Protein AF-A0A7C3L1Q5-F1 (afdb_monomer)

Secondary structure (DSSP, 8-state):
-HHHHHHHHHHHHHHHHHHHHHHHHHHHHHHHHHHHHHHHHHHHHHHHHHHHHHHHHHHHHHHHHHHHHHHHHHHHHHTT-HHHHHHHHHHHHHHHHHHHHHS-HHHHHHHHHHHHHHHHHHHHTTS--HHHHHHHHHHHHHHHHHH-

Sequence (148 aa):
MLGIVKILLGLSFMAMVFGLGYFWGSQKSYSIQSTLNNMRAELTSKIETLEQGLRRTRMHLELMNARNRLVTAQAAVKNRNFGEANQELENARKLILKVAETADPKQKQELTVLASTVEEIQKQVTRPHPPARLGVEKVIRALDKLSS

Solvent-accessible surface area (backbone atoms only — not comparable to full-atom values): 7625 Å² total; per-residue (Å²): 115,76,66,62,54,54,52,53,52,52,53,53,51,51,51,49,55,50,51,54,50,49,57,57,49,54,57,51,51,57,55,50,53,51,51,53,52,49,51,50,52,51,49,52,52,50,50,54,50,49,52,52,51,49,50,52,51,50,45,42,51,43,52,51,50,22,43,52,26,41,54,52,15,50,51,23,50,71,71,67,35,42,67,59,17,42,52,24,32,50,51,18,28,53,37,36,45,59,46,27,75,77,43,56,76,70,55,19,54,55,30,48,53,47,29,52,51,39,49,54,34,45,71,50,43,83,48,101,46,75,65,37,55,58,47,50,54,51,51,45,55,51,49,55,65,74,64,108

Foldseek 3Di:
DVVVVVVVVVVVVVVVVVVVVVVVVVVVVVVVVVVVVVVVVVVVVVVVVVVVVVLLVVLLVLLVQLLVLLVQLLVCLVVLVLVSNLVSLVSSLVSLQVSLVVDDPVSVVLSVVLSVLSVVLSVVSPDSDPVSNVSSVVSSVSSVVSSD

pLDDT: mean 74.88, std 10.33, range [53.56, 90.88]

Radius of gyration: 34.23 Å; Cα contacts (8 Å, |Δi|>4): 103; chains: 1; bounding box: 70×23×101 Å

Mean predicted aligned error: 14.36 Å

Structure (mmCIF, N/CA/C/O backbone):
data_AF-A0A7C3L1Q5-F1
#
_entry.id   AF-A0A7C3L1Q5-F1
#
loop_
_atom_site.group_PDB
_atom_site.id
_atom_site.type_symbol
_atom_site.label_atom_id
_atom_site.label_alt_id
_atom_site.label_comp_id
_atom_site.label_asym_id
_atom_site.label_entity_id
_atom_site.label_seq_id
_atom_site.pdbx_PDB_ins_code
_atom_site.Cartn_x
_atom_site.Cartn_y
_atom_site.Cartn_z
_atom_site.occupancy
_atom_site.B_iso_or_equiv
_atom_site.auth_seq_id
_atom_site.auth_comp_id
_atom_site.auth_asym_id
_atom_site.auth_atom_id
_atom_site.pdbx_PDB_model_num
ATOM 1 N N . MET A 1 1 ? 50.043 -1.837 -75.118 1.00 57.00 1 MET A N 1
ATOM 2 C CA . MET A 1 1 ? 48.597 -1.512 -75.157 1.00 57.00 1 MET A CA 1
ATOM 3 C C . MET A 1 1 ? 47.730 -2.599 -74.511 1.00 57.00 1 MET A C 1
ATOM 5 O O . MET A 1 1 ? 47.021 -2.283 -73.568 1.00 57.00 1 MET A O 1
ATOM 9 N N . LEU A 1 2 ? 47.817 -3.876 -74.923 1.00 64.56 2 LEU A N 1
ATOM 10 C CA . LEU A 1 2 ? 46.923 -4.947 -74.429 1.00 64.56 2 LEU A CA 1
ATOM 11 C C . LEU A 1 2 ? 47.000 -5.245 -72.911 1.00 64.56 2 LEU A C 1
ATOM 13 O O . LEU A 1 2 ? 45.995 -5.618 -72.315 1.00 64.56 2 LEU A O 1
ATOM 17 N N . GLY A 1 3 ? 48.170 -5.089 -72.278 1.00 73.62 3 GLY A N 1
ATOM 18 C CA . GLY A 1 3 ? 48.349 -5.363 -70.841 1.00 73.62 3 GLY A CA 1
ATOM 19 C C . GLY A 1 3 ? 47.679 -4.335 -69.921 1.00 73.62 3 GLY A C 1
ATOM 20 O O . GLY A 1 3 ? 47.054 -4.708 -68.935 1.00 73.62 3 GLY A O 1
ATOM 21 N N . ILE A 1 4 ? 47.734 -3.050 -70.286 1.00 75.50 4 ILE A N 1
ATOM 22 C CA . ILE A 1 4 ? 47.146 -1.947 -69.504 1.00 75.50 4 ILE A CA 1
ATOM 23 C C . ILE A 1 4 ? 45.613 -2.030 -69.511 1.00 75.50 4 ILE A C 1
ATOM 25 O O . ILE A 1 4 ? 44.979 -1.828 -68.479 1.00 75.50 4 ILE A O 1
ATOM 29 N N . VAL A 1 5 ? 45.017 -2.415 -70.644 1.00 79.94 5 VAL A N 1
ATOM 30 C CA . VAL A 1 5 ? 43.560 -2.593 -70.766 1.00 79.94 5 VAL A CA 1
ATOM 31 C C . VAL A 1 5 ? 43.055 -3.725 -69.866 1.00 79.94 5 VAL A C 1
ATOM 33 O O . VAL A 1 5 ? 42.031 -3.566 -69.212 1.00 79.94 5 VAL A O 1
ATOM 36 N N . LYS A 1 6 ? 43.790 -4.841 -69.761 1.00 78.19 6 LYS A N 1
ATOM 37 C CA . LYS A 1 6 ? 43.428 -5.960 -68.871 1.00 78.19 6 LYS A CA 1
ATOM 38 C C . LYS A 1 6 ? 43.475 -5.567 -67.391 1.00 78.19 6 LYS A C 1
ATOM 40 O O . LYS A 1 6 ? 42.603 -5.976 -66.630 1.00 78.19 6 LYS A O 1
ATOM 45 N N . ILE A 1 7 ? 44.455 -4.751 -67.001 1.00 81.19 7 ILE A N 1
ATOM 46 C CA . ILE A 1 7 ? 44.580 -4.242 -65.627 1.00 81.19 7 ILE A CA 1
ATOM 47 C C . ILE A 1 7 ? 43.432 -3.276 -65.305 1.00 81.19 7 ILE A C 1
ATOM 49 O O . ILE A 1 7 ? 42.808 -3.411 -64.256 1.00 81.19 7 ILE A O 1
ATOM 53 N N . LEU A 1 8 ? 43.096 -2.357 -66.218 1.00 81.81 8 LEU A N 1
ATOM 54 C CA . LEU A 1 8 ? 41.960 -1.440 -66.052 1.00 81.81 8 LEU A CA 1
ATOM 55 C C . LEU A 1 8 ? 40.621 -2.184 -65.942 1.00 81.81 8 LEU A C 1
ATOM 57 O O . LEU A 1 8 ? 39.797 -1.839 -65.096 1.00 81.81 8 LEU A O 1
ATOM 61 N N . LEU A 1 9 ? 40.424 -3.237 -66.742 1.00 82.75 9 LEU A N 1
ATOM 62 C CA . LEU A 1 9 ? 39.226 -4.077 -66.665 1.00 82.75 9 LEU A CA 1
ATOM 63 C C . LEU A 1 9 ? 39.137 -4.826 -65.328 1.00 82.75 9 LEU A C 1
ATOM 65 O O . LEU A 1 9 ? 38.075 -4.854 -64.711 1.00 82.75 9 LEU A O 1
ATOM 69 N N . GLY A 1 10 ? 40.256 -5.382 -64.852 1.00 83.00 10 GLY A N 1
ATOM 70 C CA . GLY A 1 10 ? 40.324 -6.039 -63.546 1.00 83.00 10 GLY A CA 1
ATOM 71 C C . GLY A 1 10 ? 40.024 -5.082 -62.388 1.00 83.00 10 GLY A C 1
ATOM 72 O O . GLY A 1 10 ? 39.272 -5.431 -61.480 1.00 83.00 10 GLY A O 1
ATOM 73 N N . LEU A 1 11 ? 40.541 -3.850 -62.450 1.00 82.12 11 LEU A N 1
ATOM 74 C CA . LEU A 1 11 ? 40.298 -2.826 -61.431 1.00 82.12 11 LEU A CA 1
ATOM 75 C C . LEU A 1 11 ? 38.824 -2.390 -61.397 1.00 82.12 11 LEU A C 1
ATOM 77 O O . LEU A 1 11 ? 38.244 -2.242 -60.323 1.00 82.12 11 LEU A O 1
ATOM 81 N N . SER A 1 12 ? 38.205 -2.234 -62.572 1.00 81.81 12 SER A N 1
ATOM 82 C CA . SER A 1 12 ? 36.782 -1.902 -62.698 1.00 81.81 12 SER A CA 1
ATOM 83 C C . SER A 1 12 ? 35.891 -3.005 -62.122 1.00 81.81 12 SER A C 1
ATOM 85 O O . SER A 1 12 ? 34.947 -2.716 -61.384 1.00 81.81 12 SER A O 1
ATOM 87 N N . PHE A 1 13 ? 36.240 -4.269 -62.370 1.00 85.75 13 PHE A N 1
ATOM 88 C CA . PHE A 1 13 ? 35.513 -5.407 -61.816 1.00 85.75 13 PHE A CA 1
ATOM 89 C C . PHE A 1 13 ? 35.623 -5.462 -60.286 1.00 85.75 13 PHE A C 1
ATOM 91 O O . PHE A 1 13 ? 34.622 -5.640 -59.594 1.00 85.75 13 PHE A O 1
ATOM 98 N N . MET A 1 14 ? 36.820 -5.220 -59.745 1.00 79.69 14 MET A N 1
ATOM 99 C CA . MET A 1 14 ? 37.041 -5.175 -58.298 1.00 79.69 14 MET A CA 1
ATOM 100 C C . MET A 1 14 ? 36.236 -4.048 -57.635 1.00 79.69 14 MET A C 1
ATOM 102 O O . MET A 1 14 ? 35.611 -4.265 -56.598 1.00 79.69 14 MET A O 1
ATOM 106 N N . ALA A 1 15 ? 36.184 -2.867 -58.261 1.00 80.38 15 ALA A N 1
ATOM 107 C CA . ALA A 1 15 ? 35.392 -1.737 -57.780 1.00 80.38 15 ALA A CA 1
ATOM 108 C C . ALA A 1 15 ? 33.881 -2.030 -57.794 1.00 80.38 15 ALA A C 1
ATOM 110 O O . ALA A 1 15 ? 33.184 -1.665 -56.848 1.00 80.38 15 ALA A O 1
ATOM 111 N N . MET A 1 16 ? 33.372 -2.733 -58.813 1.00 81.38 16 MET A N 1
ATOM 112 C CA . MET A 1 16 ? 31.966 -3.155 -58.859 1.00 81.38 16 MET A CA 1
ATOM 113 C C . MET A 1 16 ? 31.623 -4.157 -57.753 1.00 81.38 16 MET A C 1
ATOM 115 O O . MET A 1 16 ? 30.604 -3.996 -57.083 1.00 81.38 16 MET A O 1
ATOM 119 N N . VAL A 1 17 ? 32.479 -5.156 -57.518 1.00 81.44 17 VAL A N 1
ATOM 120 C CA . VAL A 1 17 ? 32.268 -6.147 -56.448 1.00 81.44 17 VAL A CA 1
ATOM 121 C C . VAL A 1 17 ? 32.291 -5.475 -55.072 1.00 81.44 17 VAL A C 1
ATOM 123 O O . VAL A 1 17 ? 31.417 -5.738 -54.244 1.00 81.44 17 VAL A O 1
ATOM 126 N N . PHE A 1 18 ? 33.228 -4.549 -54.843 1.00 79.75 18 PHE A N 1
ATOM 127 C CA . PHE A 1 18 ? 33.279 -3.766 -53.606 1.00 79.75 18 PHE A CA 1
ATOM 128 C C . PHE A 1 18 ? 32.062 -2.847 -53.435 1.00 79.75 18 PHE A C 1
ATOM 130 O O . PHE A 1 18 ? 31.494 -2.790 -52.345 1.00 79.75 18 PHE A O 1
ATOM 137 N N . GLY A 1 19 ? 31.623 -2.166 -54.497 1.00 76.06 19 GLY A N 1
ATOM 138 C CA . GLY A 1 19 ? 30.451 -1.289 -54.465 1.00 76.06 19 GLY A CA 1
ATOM 139 C C . GLY A 1 19 ? 29.158 -2.042 -54.148 1.00 76.06 19 GLY A C 1
ATOM 140 O O . GLY A 1 19 ? 28.388 -1.612 -53.288 1.00 76.06 19 GLY A O 1
ATOM 141 N N . LEU A 1 20 ? 28.955 -3.207 -54.773 1.00 75.75 20 LEU A N 1
ATOM 142 C CA . LEU A 1 20 ? 27.804 -4.076 -54.506 1.00 75.75 20 LEU A CA 1
ATOM 143 C C . LEU A 1 20 ? 27.836 -4.640 -53.079 1.00 75.75 20 LEU A C 1
ATOM 145 O O . LEU A 1 20 ? 26.814 -4.627 -52.393 1.00 75.75 20 LEU A O 1
ATOM 149 N N . GLY A 1 21 ? 29.007 -5.070 -52.599 1.00 73.50 21 GLY A N 1
ATOM 150 C CA . GLY A 1 21 ? 29.179 -5.544 -51.223 1.00 73.50 21 GLY A CA 1
ATOM 151 C C . GLY A 1 21 ? 28.900 -4.460 -50.175 1.00 73.50 21 GLY A C 1
ATOM 152 O O . GLY A 1 21 ? 28.216 -4.716 -49.183 1.00 73.50 21 GLY A O 1
ATOM 153 N N . TYR A 1 22 ? 29.366 -3.230 -50.410 1.00 75.88 22 TYR A N 1
ATOM 154 C CA . TYR A 1 22 ? 29.138 -2.093 -49.514 1.00 75.88 22 TYR A CA 1
ATOM 155 C C . TYR A 1 22 ? 27.666 -1.649 -49.491 1.00 75.88 22 TYR A C 1
ATOM 157 O O . TYR A 1 22 ? 27.098 -1.404 -48.421 1.00 75.88 22 TYR A O 1
ATOM 165 N N . PHE A 1 23 ? 27.013 -1.604 -50.656 1.00 73.56 23 PHE A N 1
ATOM 166 C CA . PHE A 1 23 ? 25.589 -1.279 -50.760 1.00 73.56 23 PHE A CA 1
ATOM 167 C C . PHE A 1 23 ? 24.716 -2.298 -50.014 1.00 73.56 23 PHE A C 1
ATOM 169 O O . PHE A 1 23 ? 23.844 -1.918 -49.232 1.00 73.56 23 PHE A O 1
ATOM 176 N N . TRP A 1 24 ? 25.005 -3.594 -50.156 1.00 67.50 24 TRP A N 1
ATOM 177 C CA . TRP A 1 24 ? 24.253 -4.634 -49.449 1.00 67.50 24 TRP A CA 1
ATOM 178 C C . TRP A 1 24 ? 24.549 -4.660 -47.938 1.00 67.50 24 TRP A C 1
ATOM 180 O O . TRP A 1 24 ? 23.649 -4.884 -47.124 1.00 67.50 24 TRP A O 1
ATOM 190 N N . GLY A 1 25 ? 25.795 -4.382 -47.539 1.00 61.97 25 GLY A N 1
ATOM 191 C CA . GLY A 1 25 ? 26.205 -4.311 -46.133 1.00 61.97 25 GLY A CA 1
ATOM 192 C C . GLY A 1 25 ? 25.592 -3.128 -45.374 1.00 61.97 25 GLY A C 1
ATOM 193 O O . GLY A 1 25 ? 25.151 -3.283 -44.232 1.00 61.97 25 GLY A O 1
ATOM 194 N N . SER A 1 26 ? 25.502 -1.958 -46.013 1.00 60.22 26 SER A N 1
ATOM 195 C CA . SER A 1 26 ? 24.913 -0.752 -45.410 1.00 60.22 26 SER A CA 1
ATOM 196 C C . SER A 1 26 ? 23.409 -0.890 -45.135 1.00 60.22 26 SER A C 1
ATOM 198 O O . SER A 1 26 ? 22.953 -0.480 -44.064 1.00 6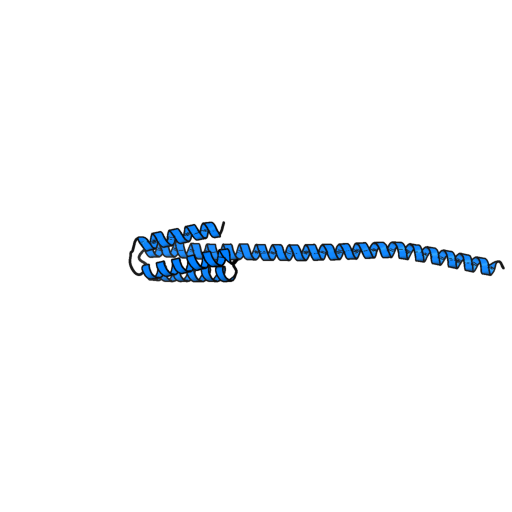0.22 26 SER A O 1
ATOM 200 N N . GLN A 1 27 ? 22.649 -1.562 -46.011 1.00 58.09 27 GLN A N 1
ATOM 201 C CA . GLN A 1 27 ? 21.230 -1.866 -45.763 1.00 58.09 27 GLN A CA 1
ATOM 202 C C . GLN A 1 27 ? 21.030 -2.780 -44.543 1.00 58.09 27 GLN A C 1
ATOM 204 O O . GLN A 1 27 ? 20.110 -2.574 -43.746 1.00 58.09 27 GLN A O 1
ATOM 209 N N . LYS A 1 28 ? 21.923 -3.757 -44.343 1.00 54.31 28 LYS A N 1
ATOM 210 C CA . LYS A 1 28 ? 21.858 -4.679 -43.201 1.00 54.31 28 LYS A CA 1
ATOM 211 C C . LYS A 1 28 ? 22.134 -3.958 -41.875 1.00 54.31 28 LYS A C 1
ATOM 213 O O . LYS A 1 28 ? 21.440 -4.207 -40.894 1.00 54.31 28 LYS A O 1
ATOM 218 N N . SER A 1 29 ? 23.067 -3.004 -41.857 1.00 54.50 29 SER A N 1
ATOM 219 C CA . SER A 1 29 ? 23.388 -2.203 -40.663 1.00 54.50 29 SER A CA 1
ATOM 220 C C . SER A 1 29 ? 22.202 -1.352 -40.179 1.00 54.50 29 SER A C 1
ATOM 222 O O . SER A 1 29 ? 21.898 -1.331 -38.985 1.00 54.50 29 SER A O 1
ATOM 224 N N . TYR A 1 30 ? 21.457 -0.739 -41.108 1.00 56.97 30 TYR A N 1
ATOM 225 C CA . TYR A 1 30 ? 20.262 0.050 -40.779 1.00 56.97 30 TYR A CA 1
ATOM 226 C C . TYR A 1 30 ? 19.146 -0.816 -40.166 1.00 56.97 30 TYR A C 1
ATOM 228 O O . TYR A 1 30 ? 18.523 -0.429 -39.178 1.00 56.97 30 TYR A O 1
ATOM 236 N N . SER A 1 31 ? 18.951 -2.031 -40.697 1.00 58.59 31 SER A N 1
ATOM 237 C CA . SER A 1 31 ? 17.972 -3.002 -40.179 1.00 58.59 31 SER A CA 1
ATOM 238 C C . SER A 1 31 ? 18.332 -3.570 -38.797 1.00 58.59 31 SER A C 1
ATOM 240 O O . SER A 1 31 ? 17.454 -3.862 -37.987 1.00 58.59 31 SER A O 1
ATOM 242 N N . ILE A 1 32 ? 19.626 -3.695 -38.490 1.00 58.78 32 ILE A N 1
ATOM 243 C CA . ILE A 1 32 ? 20.098 -4.193 -37.193 1.00 58.78 32 ILE A CA 1
ATOM 244 C C . ILE A 1 32 ? 19.958 -3.103 -36.124 1.00 58.78 32 ILE A C 1
ATOM 246 O O . ILE A 1 32 ? 19.521 -3.394 -35.012 1.00 58.78 32 ILE A O 1
ATOM 250 N N . GLN A 1 33 ? 20.254 -1.841 -36.454 1.00 60.44 33 GLN A N 1
ATOM 251 C CA . GLN A 1 33 ? 20.043 -0.721 -35.530 1.00 60.44 33 GLN A CA 1
ATOM 252 C C . GLN A 1 33 ? 18.565 -0.513 -35.194 1.00 60.44 33 GLN A C 1
ATOM 254 O O . GLN A 1 33 ? 18.232 -0.329 -34.023 1.00 60.44 33 GLN A O 1
ATOM 259 N N . SER A 1 34 ? 17.670 -0.589 -36.183 1.00 59.53 34 SER A N 1
ATOM 260 C CA . SER A 1 34 ? 16.231 -0.475 -35.928 1.00 59.53 34 SER A CA 1
ATOM 261 C C . SER A 1 34 ? 15.702 -1.644 -35.092 1.00 59.53 34 SER A C 1
ATOM 263 O O . SER A 1 34 ? 14.939 -1.420 -34.158 1.00 59.53 34 SER A O 1
ATOM 265 N N . THR A 1 35 ? 16.174 -2.871 -35.334 1.00 64.50 35 THR A N 1
ATOM 266 C CA . THR A 1 35 ? 15.804 -4.046 -34.526 1.00 64.50 35 THR A CA 1
ATOM 267 C C . THR A 1 35 ? 16.284 -3.916 -33.077 1.00 64.50 35 THR A C 1
ATOM 269 O O . THR A 1 35 ? 15.519 -4.179 -32.153 1.00 64.50 35 THR A O 1
ATOM 272 N N . LEU A 1 36 ? 17.515 -3.445 -32.853 1.00 61.78 36 LEU A N 1
ATOM 273 C CA . LEU A 1 36 ? 18.054 -3.222 -31.507 1.00 61.78 36 LEU A CA 1
ATOM 274 C C . LEU A 1 36 ? 17.329 -2.098 -30.760 1.00 61.78 36 LEU A C 1
ATOM 276 O O . LEU A 1 36 ? 17.056 -2.236 -29.569 1.00 61.78 36 LEU A O 1
ATOM 280 N N . ASN A 1 37 ? 16.996 -1.002 -31.443 1.00 68.19 37 ASN A N 1
ATOM 281 C CA . ASN A 1 37 ? 16.242 0.097 -30.844 1.00 68.19 37 ASN A CA 1
ATOM 282 C C . ASN A 1 37 ? 14.807 -0.326 -30.506 1.00 68.19 37 ASN A C 1
ATOM 284 O O . ASN A 1 37 ? 14.328 -0.010 -29.419 1.00 68.19 37 ASN A O 1
ATOM 288 N N . ASN A 1 38 ? 14.162 -1.107 -31.375 1.00 65.19 38 ASN A N 1
ATOM 289 C CA . ASN A 1 38 ? 12.829 -1.649 -31.121 1.00 65.19 38 ASN A CA 1
ATOM 290 C C . ASN A 1 38 ? 12.838 -2.649 -29.957 1.00 65.19 38 ASN A C 1
ATOM 292 O O . ASN A 1 38 ? 11.992 -2.549 -29.076 1.00 65.19 38 ASN A O 1
ATOM 296 N N . MET A 1 39 ? 13.830 -3.544 -29.878 1.00 57.38 39 MET A N 1
ATOM 297 C CA . MET A 1 39 ? 13.986 -4.461 -28.739 1.00 57.38 39 MET A CA 1
ATOM 298 C C . MET A 1 39 ? 14.267 -3.720 -27.430 1.00 57.38 39 MET A C 1
ATOM 300 O O . MET A 1 39 ? 13.729 -4.091 -26.392 1.00 57.38 39 MET A O 1
ATOM 304 N N . ARG A 1 40 ? 15.083 -2.658 -27.455 1.00 59.38 40 ARG A N 1
ATOM 305 C CA . ARG A 1 40 ? 15.314 -1.812 -26.275 1.00 59.38 40 ARG A CA 1
ATOM 306 C C . ARG A 1 40 ? 14.030 -1.121 -25.829 1.00 59.38 40 ARG A C 1
ATOM 308 O O . ARG A 1 40 ? 13.710 -1.183 -24.651 1.00 59.38 40 ARG A O 1
ATOM 315 N N . ALA A 1 41 ? 13.281 -0.520 -26.749 1.00 67.62 41 ALA A N 1
ATOM 316 C CA . ALA A 1 41 ? 12.001 0.116 -26.439 1.00 67.62 41 ALA A CA 1
ATOM 317 C C . ALA A 1 41 ? 10.966 -0.894 -25.905 1.00 67.62 41 ALA A C 1
ATOM 319 O O . ALA A 1 41 ? 10.243 -0.612 -24.948 1.00 67.62 41 ALA A O 1
ATOM 320 N N . GLU A 1 42 ? 10.927 -2.100 -26.471 1.00 63.44 42 GLU A N 1
ATOM 321 C CA . GLU A 1 42 ? 10.040 -3.171 -26.022 1.00 63.44 42 GLU A CA 1
ATOM 322 C C . GLU A 1 42 ? 10.439 -3.716 -24.637 1.00 63.44 42 GLU A C 1
ATOM 324 O O . GLU A 1 42 ? 9.580 -3.961 -23.793 1.00 63.44 42 GLU A O 1
ATOM 329 N N . LEU A 1 43 ? 11.736 -3.850 -24.349 1.00 56.88 43 LEU A N 1
ATOM 330 C CA . LEU A 1 43 ? 12.219 -4.248 -23.025 1.00 56.88 43 LEU A CA 1
ATOM 331 C C . LEU A 1 43 ? 11.957 -3.168 -21.975 1.00 56.88 43 LEU A C 1
ATOM 333 O O . LEU A 1 43 ? 11.463 -3.494 -20.900 1.00 56.88 43 LEU A O 1
ATOM 337 N N . THR A 1 44 ? 12.223 -1.896 -22.283 1.00 63.53 44 THR A N 1
ATOM 338 C CA . THR A 1 44 ? 11.930 -0.777 -21.375 1.00 63.53 44 THR A CA 1
ATOM 339 C C . THR A 1 44 ? 10.437 -0.709 -21.063 1.00 63.53 44 THR A C 1
ATOM 341 O O . THR A 1 44 ? 10.062 -0.668 -19.896 1.00 63.53 44 THR A O 1
ATOM 344 N N . SER A 1 45 ? 9.575 -0.809 -22.079 1.00 60.28 45 SER A N 1
ATOM 345 C CA . SER A 1 45 ? 8.123 -0.795 -21.865 1.00 60.28 45 SER A CA 1
ATOM 346 C C . SER A 1 45 ? 7.628 -2.000 -21.059 1.00 60.28 45 SER A C 1
ATOM 348 O O . SER A 1 45 ? 6.780 -1.820 -20.185 1.00 60.28 45 SER A O 1
ATOM 350 N N . LYS A 1 46 ? 8.178 -3.208 -21.270 1.00 58.44 46 LYS A N 1
ATOM 351 C CA . LYS A 1 46 ? 7.871 -4.398 -20.449 1.00 58.44 46 LYS A CA 1
ATOM 352 C C . LYS A 1 46 ? 8.342 -4.247 -19.003 1.00 58.44 46 LYS A C 1
ATOM 354 O O . LYS A 1 46 ? 7.616 -4.648 -18.097 1.00 58.44 46 LYS A O 1
ATOM 359 N N . ILE A 1 47 ? 9.525 -3.673 -18.775 1.00 58.62 47 ILE A N 1
ATOM 360 C CA . ILE A 1 47 ? 10.045 -3.391 -17.428 1.00 58.62 47 ILE A CA 1
ATOM 361 C C . ILE A 1 47 ? 9.130 -2.389 -16.720 1.00 58.62 47 ILE A C 1
ATOM 363 O O . ILE A 1 47 ? 8.699 -2.654 -15.602 1.00 58.62 47 ILE A O 1
ATOM 367 N N . GLU A 1 48 ? 8.737 -1.305 -17.388 1.00 60.41 48 GLU A N 1
ATOM 368 C CA . GLU A 1 48 ? 7.803 -0.317 -16.839 1.00 60.41 48 GLU A CA 1
ATOM 369 C C . GLU A 1 48 ? 6.428 -0.931 -16.524 1.00 60.41 48 GLU A C 1
ATOM 371 O O . GLU A 1 48 ? 5.860 -0.666 -15.462 1.00 60.41 48 GLU A O 1
ATOM 376 N N . THR A 1 49 ? 5.901 -1.809 -17.389 1.00 64.31 49 THR A N 1
ATOM 377 C CA . THR A 1 49 ? 4.629 -2.506 -17.111 1.00 64.31 49 THR A CA 1
ATOM 378 C C . THR A 1 49 ? 4.747 -3.499 -15.959 1.00 64.31 49 THR A C 1
ATOM 380 O O . THR A 1 49 ? 3.826 -3.598 -15.147 1.00 64.31 49 THR A O 1
ATOM 383 N N . LEU A 1 50 ? 5.867 -4.217 -15.848 1.00 56.72 50 LEU A N 1
ATOM 384 C CA . LEU A 1 50 ? 6.144 -5.128 -14.735 1.00 56.72 50 LEU A CA 1
ATOM 385 C C . LEU A 1 50 ? 6.283 -4.370 -13.414 1.00 56.72 50 LEU A C 1
ATOM 387 O O . LEU A 1 50 ? 5.695 -4.778 -12.414 1.00 56.72 50 LEU A O 1
ATOM 391 N N . GLU A 1 51 ? 6.995 -3.246 -13.399 1.00 65.75 51 GLU A N 1
ATOM 392 C CA . GLU A 1 51 ? 7.127 -2.401 -12.213 1.00 65.75 51 GLU A CA 1
ATOM 393 C C . GLU A 1 51 ? 5.780 -1.815 -11.779 1.00 65.75 51 GLU A C 1
ATOM 395 O O . GLU A 1 51 ? 5.449 -1.833 -10.590 1.00 65.75 51 GLU A O 1
ATOM 400 N N . GLN A 1 52 ? 4.959 -1.353 -12.725 1.00 66.88 52 GLN A N 1
ATOM 401 C CA . GLN A 1 52 ? 3.601 -0.889 -12.434 1.00 66.88 52 GLN A CA 1
ATOM 402 C C . GLN A 1 52 ? 2.701 -2.026 -11.924 1.00 66.88 52 GLN A C 1
ATOM 404 O O . GLN A 1 52 ? 1.953 -1.838 -10.960 1.00 66.88 52 GLN A O 1
ATOM 409 N N . GLY A 1 53 ? 2.801 -3.221 -12.514 1.00 63.56 53 GLY A N 1
ATOM 410 C CA . GLY A 1 53 ? 2.071 -4.415 -12.082 1.00 63.56 53 GLY A CA 1
ATOM 411 C C . GLY A 1 53 ? 2.468 -4.882 -10.678 1.00 63.56 53 GLY A C 1
ATOM 412 O O . GLY A 1 53 ? 1.605 -5.220 -9.863 1.00 63.56 53 GLY A O 1
ATOM 413 N N . LEU A 1 54 ? 3.760 -4.822 -10.348 1.00 67.12 54 LEU A N 1
ATOM 414 C CA . LEU A 1 54 ? 4.277 -5.136 -9.016 1.00 67.12 54 LEU A CA 1
ATOM 415 C C . LEU A 1 54 ? 3.847 -4.099 -7.978 1.00 67.12 54 LEU A C 1
ATOM 417 O O . LEU A 1 54 ? 3.458 -4.481 -6.876 1.00 67.12 54 LEU A O 1
ATOM 421 N N . ARG A 1 55 ? 3.852 -2.803 -8.319 1.00 70.12 55 ARG A N 1
ATOM 422 C CA . ARG A 1 55 ? 3.346 -1.739 -7.434 1.00 70.12 55 ARG A CA 1
ATOM 423 C C . ARG A 1 55 ? 1.871 -1.943 -7.100 1.00 70.12 55 ARG A C 1
ATOM 425 O O . ARG A 1 55 ? 1.517 -1.914 -5.924 1.00 70.12 55 ARG A O 1
ATOM 432 N N . ARG A 1 56 ? 1.032 -2.236 -8.101 1.00 71.81 56 ARG A N 1
ATOM 433 C CA . ARG A 1 56 ? -0.399 -2.528 -7.895 1.00 71.81 56 ARG A CA 1
ATOM 434 C C . ARG A 1 56 ? -0.617 -3.776 -7.045 1.00 71.81 56 ARG A C 1
ATOM 436 O O . ARG A 1 56 ? -1.380 -3.732 -6.086 1.00 71.81 56 ARG A O 1
ATOM 443 N N . THR A 1 57 ? 0.097 -4.861 -7.339 1.00 74.19 57 THR A N 1
ATOM 444 C CA . THR A 1 57 ? -0.006 -6.112 -6.569 1.00 74.19 57 THR A CA 1
ATOM 445 C C . THR A 1 57 ? 0.436 -5.916 -5.119 1.00 74.19 57 THR A C 1
ATOM 447 O O . THR A 1 57 ? -0.230 -6.376 -4.195 1.00 74.19 57 THR A O 1
ATOM 450 N N . ARG A 1 58 ? 1.535 -5.188 -4.895 1.00 79.19 58 ARG A N 1
ATOM 451 C CA . ARG A 1 58 ? 2.037 -4.886 -3.551 1.00 79.19 58 ARG A CA 1
ATOM 452 C C . ARG A 1 58 ? 1.061 -4.019 -2.762 1.00 79.19 58 ARG A C 1
ATOM 454 O O . ARG A 1 58 ? 0.786 -4.330 -1.608 1.00 79.19 58 ARG A O 1
ATOM 461 N N . MET A 1 59 ? 0.518 -2.978 -3.389 1.00 80.00 59 MET A N 1
ATOM 462 C CA . MET A 1 59 ? -0.517 -2.128 -2.801 1.00 80.00 59 MET A CA 1
ATOM 463 C C . MET A 1 59 ? -1.746 -2.954 -2.409 1.00 80.00 59 MET A C 1
ATOM 465 O O . MET A 1 59 ? -2.201 -2.872 -1.272 1.00 80.00 59 MET A O 1
ATOM 469 N N . HIS A 1 60 ? -2.229 -3.811 -3.309 1.00 79.44 60 HIS A N 1
ATOM 470 C CA . HIS A 1 60 ? -3.370 -4.684 -3.045 1.00 79.44 60 HIS A CA 1
ATOM 471 C C . HIS A 1 60 ? -3.107 -5.645 -1.872 1.00 79.44 60 HIS A C 1
ATOM 473 O O . HIS A 1 60 ? -3.938 -5.764 -0.975 1.00 79.44 60 HIS A O 1
ATOM 479 N N . LEU A 1 61 ? -1.924 -6.267 -1.808 1.00 80.25 61 LEU A N 1
ATOM 480 C CA . LEU A 1 61 ? -1.534 -7.141 -0.694 1.00 80.25 61 LEU A CA 1
ATOM 481 C C . LEU A 1 61 ? -1.460 -6.395 0.643 1.00 80.25 61 LEU A C 1
ATOM 483 O O . LEU A 1 61 ? -1.924 -6.906 1.662 1.00 80.25 61 LEU A O 1
ATOM 487 N N . GLU A 1 62 ? -0.887 -5.191 0.668 1.00 83.88 62 GLU A N 1
ATOM 488 C CA . GLU A 1 62 ? -0.787 -4.399 1.897 1.00 83.88 62 GLU A CA 1
ATOM 489 C C . GLU A 1 62 ? -2.162 -3.899 2.374 1.00 83.88 62 GLU A C 1
ATOM 491 O O . GLU A 1 62 ? -2.442 -3.958 3.574 1.00 83.88 62 GLU A O 1
ATOM 496 N N . LEU A 1 63 ? -3.058 -3.516 1.457 1.00 84.12 63 LEU A N 1
ATOM 497 C CA . LEU A 1 63 ? -4.447 -3.164 1.780 1.00 84.12 63 LEU A CA 1
ATOM 498 C C . LEU A 1 63 ? -5.252 -4.378 2.261 1.00 84.12 63 LEU A C 1
ATOM 500 O O . LEU A 1 63 ? -5.992 -4.273 3.240 1.00 84.12 63 LEU A O 1
ATOM 504 N N . MET A 1 64 ? -5.068 -5.546 1.642 1.00 84.62 64 MET A N 1
ATOM 505 C CA . MET A 1 64 ? -5.693 -6.795 2.084 1.00 84.62 64 MET A CA 1
ATOM 506 C C . MET A 1 64 ? -5.211 -7.191 3.487 1.00 84.62 64 MET A C 1
ATOM 508 O O . MET A 1 64 ? -6.004 -7.607 4.333 1.00 84.62 64 MET A O 1
ATOM 512 N N . ASN A 1 65 ? -3.925 -6.996 3.781 1.00 83.31 65 ASN A N 1
ATOM 513 C CA . ASN A 1 65 ? -3.390 -7.196 5.124 1.00 83.31 65 ASN A CA 1
ATOM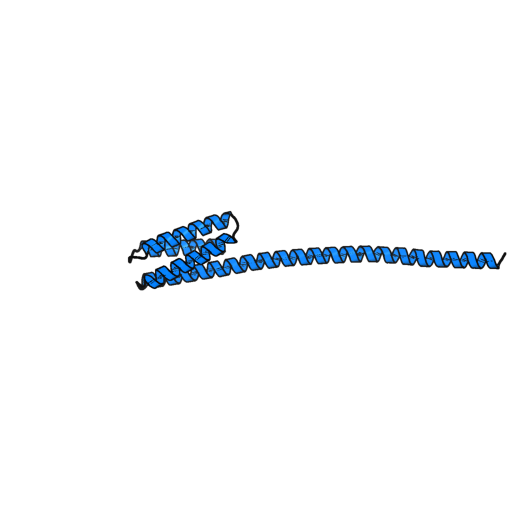 514 C C . ASN A 1 65 ? -3.993 -6.203 6.124 1.00 83.31 65 ASN A C 1
ATOM 516 O O . ASN A 1 65 ? -4.411 -6.622 7.202 1.00 83.31 65 ASN A O 1
ATOM 520 N N . ALA A 1 66 ? -4.108 -4.918 5.773 1.00 83.25 66 ALA A N 1
ATOM 521 C CA .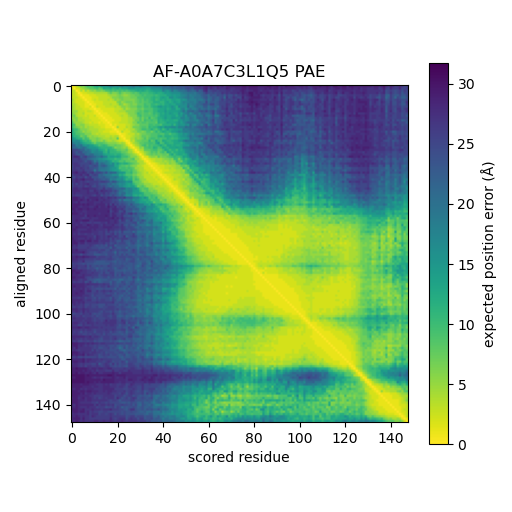 ALA A 1 66 ? -4.771 -3.924 6.620 1.00 83.25 66 ALA A CA 1
ATOM 522 C C . ALA A 1 66 ? -6.234 -4.303 6.902 1.00 83.25 66 ALA A C 1
ATOM 524 O O . ALA A 1 66 ? -6.681 -4.249 8.047 1.00 83.25 66 ALA A O 1
ATOM 525 N N . ARG A 1 67 ? -6.961 -4.774 5.884 1.00 83.62 67 ARG A N 1
ATOM 526 C CA . ARG A 1 67 ? -8.330 -5.287 6.010 1.00 83.62 67 ARG A CA 1
ATOM 527 C C . ARG A 1 67 ? -8.415 -6.464 6.977 1.00 83.62 67 ARG A C 1
ATOM 529 O O . ARG A 1 67 ? -9.268 -6.459 7.860 1.00 83.62 67 ARG A O 1
ATOM 536 N N . ASN A 1 68 ? -7.532 -7.452 6.847 1.00 82.38 68 ASN A N 1
ATOM 537 C CA . ASN A 1 68 ? -7.514 -8.610 7.743 1.00 82.38 68 ASN A CA 1
ATOM 538 C C . ASN A 1 68 ? -7.280 -8.185 9.198 1.00 82.38 68 ASN A C 1
ATOM 540 O O . ASN A 1 68 ? -7.983 -8.659 10.086 1.00 82.38 68 ASN A O 1
ATOM 544 N N . ARG A 1 69 ? -6.379 -7.224 9.437 1.00 83.94 69 ARG A N 1
ATOM 545 C CA . ARG A 1 69 ? -6.155 -6.632 10.767 1.00 83.94 69 ARG A CA 1
ATOM 546 C C . ARG A 1 69 ? -7.409 -5.940 11.311 1.00 83.94 69 ARG A C 1
ATOM 548 O O . ARG A 1 69 ? -7.750 -6.125 12.474 1.00 83.94 69 ARG A O 1
ATOM 555 N N . LEU A 1 70 ? -8.156 -5.214 10.478 1.00 82.94 70 LEU A N 1
ATOM 556 C CA . LEU A 1 70 ? -9.433 -4.606 10.880 1.00 82.94 70 LEU A CA 1
ATOM 557 C C . LEU A 1 70 ? -10.505 -5.650 11.227 1.00 82.94 70 LEU A C 1
ATOM 559 O O . LEU A 1 70 ? -11.230 -5.476 12.205 1.00 82.94 70 LEU A O 1
ATOM 563 N N . VAL A 1 71 ? -10.594 -6.745 10.468 1.00 82.31 71 VAL A N 1
ATOM 564 C CA . VAL A 1 71 ? -11.517 -7.857 10.762 1.00 82.31 71 VAL A CA 1
ATOM 565 C C . VAL A 1 71 ? -11.149 -8.529 12.088 1.00 82.31 71 VAL A C 1
ATOM 567 O O . VAL A 1 71 ? -12.026 -8.761 12.924 1.00 82.31 71 VAL A O 1
ATOM 570 N N . THR A 1 72 ? -9.860 -8.775 12.331 1.00 82.50 72 THR A N 1
ATOM 571 C CA . THR A 1 72 ? -9.371 -9.304 13.612 1.00 82.50 72 THR A CA 1
ATOM 572 C C . THR A 1 72 ? -9.672 -8.340 14.756 1.00 82.50 72 THR A C 1
ATOM 574 O O . THR A 1 72 ? -10.212 -8.758 15.778 1.00 82.50 72 THR A O 1
ATOM 577 N N . ALA A 1 73 ? -9.441 -7.036 14.571 1.00 80.00 73 ALA A N 1
ATOM 578 C CA . ALA A 1 73 ? -9.800 -6.024 15.559 1.00 80.00 73 ALA A CA 1
ATOM 579 C C . ALA A 1 73 ? -11.306 -6.028 15.866 1.00 80.00 73 ALA A C 1
ATOM 581 O O . ALA A 1 73 ? -11.708 -5.953 17.025 1.00 80.00 73 ALA A O 1
ATOM 582 N N . GLN A 1 74 ? -12.159 -6.172 14.849 1.00 78.12 74 GLN A N 1
ATOM 583 C CA . GLN A 1 74 ? -13.609 -6.266 15.023 1.00 78.12 74 GLN A CA 1
ATOM 584 C C . GLN A 1 74 ? -14.008 -7.495 15.858 1.00 78.12 74 GLN A C 1
ATOM 586 O O . GLN A 1 74 ? -14.876 -7.398 16.738 1.00 78.12 74 GLN A O 1
ATOM 591 N N . ALA A 1 75 ? -13.369 -8.641 15.608 1.00 78.12 75 ALA A N 1
ATOM 592 C CA . ALA A 1 75 ? -13.556 -9.861 16.388 1.00 78.12 75 ALA A CA 1
ATOM 593 C C . ALA A 1 75 ? -13.054 -9.693 17.833 1.00 78.12 75 ALA A C 1
ATOM 595 O O . ALA A 1 75 ? -13.753 -10.070 18.775 1.00 78.12 75 ALA A O 1
ATOM 596 N N . ALA A 1 76 ? -11.911 -9.040 18.032 1.00 81.31 76 ALA A N 1
ATOM 597 C CA . ALA A 1 76 ? -11.366 -8.739 19.350 1.00 81.31 76 ALA A CA 1
ATOM 598 C C . ALA A 1 76 ? -12.292 -7.804 20.153 1.00 81.31 76 ALA A C 1
ATOM 600 O O . ALA A 1 76 ? -12.627 -8.110 21.298 1.00 81.31 76 ALA A O 1
ATOM 601 N N . VAL A 1 77 ? -12.844 -6.746 19.537 1.00 79.12 77 VAL A N 1
ATOM 602 C CA . VAL A 1 77 ? -13.881 -5.891 20.156 1.00 79.12 77 VAL A CA 1
ATOM 603 C C . VAL A 1 77 ? -15.118 -6.713 20.530 1.00 79.12 77 VAL A C 1
ATOM 605 O O . VAL A 1 77 ? -15.697 -6.516 21.600 1.00 79.12 77 VAL A O 1
ATOM 608 N N . LYS A 1 78 ? -15.535 -7.664 19.679 1.00 80.44 78 LYS A N 1
ATOM 609 C CA . LYS A 1 78 ? -16.653 -8.575 19.981 1.00 80.44 78 LYS A CA 1
ATOM 610 C C . LYS A 1 78 ? -16.382 -9.447 21.199 1.00 80.44 78 LYS A C 1
ATOM 612 O O . LYS A 1 78 ? -17.286 -9.616 22.015 1.00 80.44 78 LYS A O 1
ATOM 617 N N . ASN A 1 79 ? -15.159 -9.931 21.323 1.00 83.69 79 ASN A N 1
ATOM 618 C CA . ASN A 1 79 ? -14.720 -10.771 22.426 1.00 83.69 79 ASN A CA 1
ATOM 619 C C . ASN A 1 79 ? -14.319 -9.955 23.667 1.00 83.69 79 ASN A C 1
ATOM 621 O O . ASN A 1 79 ? -13.850 -10.531 24.642 1.00 83.69 79 ASN A O 1
ATOM 625 N N . ARG A 1 80 ? -14.518 -8.624 23.650 1.00 81.88 80 ARG A N 1
ATOM 626 C CA . ARG A 1 80 ? -14.092 -7.679 24.700 1.00 81.88 80 ARG A CA 1
ATOM 627 C C . ARG A 1 80 ? -12.577 -7.697 24.960 1.00 81.88 80 ARG A C 1
ATOM 629 O O . ARG A 1 80 ? -12.128 -7.245 26.010 1.00 81.88 80 ARG A O 1
ATOM 636 N N . ASN A 1 81 ? -11.788 -8.171 23.996 1.00 83.25 81 ASN A N 1
ATOM 637 C CA . ASN A 1 81 ? -10.332 -8.103 24.023 1.00 83.25 81 ASN A CA 1
ATOM 638 C C . ASN A 1 81 ? -9.863 -6.758 23.447 1.00 83.25 81 ASN A C 1
ATOM 640 O O . ASN A 1 81 ? -9.448 -6.654 22.294 1.00 83.25 81 ASN A O 1
ATOM 644 N N . PHE A 1 82 ? -9.981 -5.696 24.246 1.00 81.88 82 PHE A N 1
ATOM 645 C CA . PHE A 1 82 ? -9.668 -4.332 23.802 1.00 81.88 82 PHE A CA 1
ATOM 646 C C . PHE A 1 82 ? -8.166 -4.091 23.586 1.00 81.88 82 PHE A C 1
ATOM 648 O O . PHE A 1 82 ? -7.800 -3.229 22.791 1.00 81.88 82 PHE A O 1
ATOM 655 N N . GLY A 1 83 ? -7.301 -4.862 24.256 1.00 83.81 83 GLY A N 1
ATOM 656 C CA . GLY A 1 83 ? -5.852 -4.811 24.044 1.00 83.81 83 GLY A CA 1
ATOM 657 C C . GLY A 1 83 ? -5.475 -5.293 22.645 1.00 83.81 83 GLY A C 1
ATOM 658 O O . GLY A 1 83 ? -4.835 -4.562 21.892 1.00 83.81 83 GLY A O 1
ATOM 659 N N . GLU A 1 84 ? -5.964 -6.477 22.267 1.00 84.00 84 GLU A N 1
ATOM 660 C CA . GLU A 1 84 ? -5.780 -7.026 20.919 1.00 84.00 84 GLU A CA 1
ATOM 661 C C . GLU A 1 84 ? -6.459 -6.148 19.861 1.00 84.00 84 GLU A C 1
ATOM 663 O O . GLU A 1 84 ? -5.855 -5.835 18.841 1.00 84.00 84 GLU A O 1
ATOM 668 N N . ALA A 1 85 ? -7.673 -5.652 20.126 1.00 80.44 85 ALA A N 1
ATOM 669 C CA . ALA A 1 85 ? -8.351 -4.739 19.209 1.00 80.44 85 ALA A CA 1
ATOM 670 C C . ALA A 1 85 ? -7.534 -3.468 18.931 1.00 80.44 85 ALA A C 1
ATOM 672 O O . ALA A 1 85 ? -7.402 -3.066 17.777 1.00 80.44 85 ALA A O 1
ATOM 673 N N . ASN A 1 86 ? -6.960 -2.847 19.967 1.00 85.25 86 ASN A N 1
ATOM 674 C CA . ASN A 1 86 ? -6.128 -1.656 19.806 1.00 85.25 86 ASN A CA 1
ATOM 675 C C . ASN A 1 86 ? -4.843 -1.944 19.034 1.00 85.25 86 ASN A C 1
ATOM 677 O O . ASN A 1 86 ? -4.466 -1.146 18.177 1.00 85.25 86 ASN A O 1
ATOM 681 N N . GLN A 1 87 ? -4.193 -3.073 19.314 1.00 88.56 87 GLN A N 1
ATOM 682 C CA . GLN A 1 87 ? -2.982 -3.483 18.611 1.00 88.56 87 GLN A CA 1
ATOM 683 C C . GLN A 1 87 ? -3.260 -3.728 17.122 1.00 88.56 87 GLN A C 1
ATOM 685 O O . GLN A 1 87 ? -2.529 -3.249 16.254 1.00 88.56 87 GLN A O 1
ATOM 690 N N . GLU A 1 88 ? -4.348 -4.428 16.810 1.00 85.75 88 GLU A N 1
ATOM 691 C CA . GLU A 1 88 ? -4.735 -4.736 15.437 1.00 85.75 88 GLU A CA 1
ATOM 692 C C . GLU A 1 88 ? -5.199 -3.485 14.667 1.00 85.75 88 GLU A C 1
ATOM 694 O O . GLU A 1 88 ? -4.846 -3.327 13.496 1.00 85.75 88 GLU A O 1
ATOM 699 N N . LEU A 1 89 ? -5.893 -2.540 15.319 1.00 85.12 89 LEU A N 1
ATOM 700 C CA . LEU A 1 89 ? -6.223 -1.230 14.736 1.00 85.12 89 LEU A CA 1
ATOM 701 C C . LEU A 1 89 ? -4.974 -0.394 14.447 1.00 85.12 89 LEU A C 1
ATOM 703 O O . LEU A 1 89 ? -4.874 0.216 13.382 1.00 85.12 89 LEU A O 1
ATOM 707 N N . GLU A 1 90 ? -3.999 -0.387 15.355 1.00 89.12 90 GLU A N 1
ATOM 708 C CA . GLU A 1 90 ? -2.738 0.322 15.140 1.00 89.12 90 GLU A CA 1
ATOM 709 C C . GLU A 1 90 ? -1.956 -0.267 13.959 1.00 89.12 90 GLU A C 1
ATOM 711 O O . GLU A 1 90 ? -1.448 0.471 13.108 1.00 89.12 90 GLU A O 1
ATOM 716 N N . ASN A 1 91 ? -1.900 -1.598 13.874 1.00 87.88 91 ASN A N 1
ATOM 717 C CA . ASN A 1 91 ? -1.263 -2.314 12.773 1.00 87.88 91 ASN A CA 1
ATOM 718 C C . ASN A 1 91 ? -1.961 -2.027 11.438 1.00 87.88 91 ASN A C 1
ATOM 720 O O . ASN A 1 91 ? -1.288 -1.752 10.443 1.00 87.88 91 ASN A O 1
ATOM 724 N N . ALA A 1 92 ? -3.297 -2.025 11.416 1.00 86.06 92 ALA A N 1
ATOM 725 C CA . ALA A 1 92 ? -4.069 -1.633 10.242 1.00 86.06 92 ALA A CA 1
ATOM 726 C C . ALA A 1 92 ? -3.752 -0.191 9.819 1.00 86.06 92 ALA A C 1
ATOM 728 O O . ALA A 1 92 ? -3.454 0.052 8.650 1.00 86.06 92 ALA A O 1
ATOM 729 N N . ARG A 1 93 ? -3.730 0.759 10.767 1.00 90.00 93 ARG A N 1
ATOM 730 C CA . ARG A 1 93 ? -3.400 2.168 10.497 1.00 90.00 93 ARG A CA 1
ATOM 731 C C . ARG A 1 93 ? -2.008 2.322 9.885 1.00 90.00 93 ARG A C 1
ATOM 733 O O . ARG A 1 93 ? -1.852 3.034 8.896 1.00 90.00 93 ARG A O 1
ATOM 740 N N . LYS A 1 94 ? -1.002 1.647 10.450 1.00 90.88 94 LYS A N 1
ATOM 741 C CA . LYS A 1 94 ? 0.385 1.669 9.953 1.00 90.88 94 LYS A CA 1
ATOM 742 C C . LYS A 1 94 ? 0.479 1.173 8.510 1.00 90.88 94 LYS A C 1
ATOM 744 O O . LYS A 1 94 ? 1.153 1.800 7.699 1.00 90.88 94 LYS A O 1
ATOM 749 N N . LEU A 1 95 ? -0.223 0.088 8.177 1.00 87.31 95 LEU A N 1
ATOM 750 C CA . LEU A 1 95 ? -0.258 -0.446 6.813 1.00 87.31 95 LEU A CA 1
ATOM 751 C C . LEU A 1 95 ? -0.946 0.517 5.837 1.00 87.31 95 LEU A C 1
ATOM 753 O O . LEU A 1 95 ? -0.419 0.755 4.756 1.00 87.31 95 LEU A O 1
ATOM 757 N N . ILE A 1 96 ? -2.066 1.129 6.230 1.00 86.06 96 ILE A N 1
ATOM 758 C CA . ILE A 1 96 ? -2.772 2.117 5.395 1.00 86.06 96 ILE A CA 1
ATOM 759 C C . ILE A 1 96 ? -1.876 3.330 5.101 1.00 86.06 96 ILE A C 1
ATOM 761 O O . ILE A 1 96 ? -1.789 3.763 3.953 1.00 86.06 96 ILE A O 1
ATOM 765 N N . LEU A 1 97 ? -1.175 3.858 6.112 1.00 88.69 97 LEU A N 1
ATOM 766 C CA . LEU A 1 97 ? -0.255 4.988 5.938 1.00 88.69 97 LEU A CA 1
ATOM 767 C C . LEU A 1 97 ? 0.928 4.636 5.034 1.00 88.69 97 LEU A C 1
ATOM 769 O O . LEU A 1 97 ? 1.273 5.418 4.153 1.00 88.69 97 LEU A O 1
ATOM 773 N N . LYS A 1 98 ? 1.498 3.441 5.200 1.00 88.44 98 LYS A N 1
ATOM 774 C CA . LYS A 1 98 ? 2.585 2.948 4.351 1.00 88.44 98 LYS A CA 1
ATOM 775 C C . LYS A 1 98 ? 2.167 2.858 2.882 1.00 88.44 98 LYS A C 1
ATOM 777 O O . LYS A 1 98 ? 2.915 3.261 1.997 1.00 88.44 98 LYS A O 1
ATOM 782 N N . VAL A 1 99 ? 0.949 2.389 2.615 1.00 85.94 99 VAL A N 1
ATOM 783 C CA . VAL A 1 99 ? 0.407 2.375 1.253 1.00 85.94 99 VAL A CA 1
ATOM 784 C C . VAL A 1 99 ? 0.226 3.804 0.728 1.00 85.94 99 VAL A C 1
ATOM 786 O O . VAL A 1 99 ? 0.615 4.088 -0.405 1.00 85.94 99 VAL A O 1
ATOM 789 N N . ALA A 1 100 ? -0.281 4.721 1.558 1.00 86.44 100 ALA A N 1
ATOM 790 C CA . ALA A 1 100 ? -0.501 6.122 1.194 1.00 86.44 100 ALA A CA 1
ATOM 791 C C . ALA A 1 100 ? 0.787 6.867 0.787 1.00 86.44 100 ALA A C 1
ATOM 793 O O . ALA A 1 100 ? 0.726 7.792 -0.021 1.00 86.44 100 ALA A O 1
ATOM 794 N N . GLU A 1 101 ? 1.956 6.473 1.301 1.00 86.62 101 GLU A N 1
ATOM 795 C CA . GLU A 1 101 ? 3.253 7.039 0.895 1.00 86.62 101 GLU A CA 1
ATOM 796 C C . GLU A 1 101 ? 3.590 6.765 -0.575 1.00 86.62 101 GLU A C 1
ATOM 798 O O . GLU A 1 101 ? 4.277 7.563 -1.211 1.00 86.62 101 GLU A O 1
ATOM 803 N N . THR A 1 102 ? 3.089 5.652 -1.113 1.00 81.06 102 THR A N 1
ATOM 804 C CA . THR A 1 102 ? 3.393 5.177 -2.472 1.00 81.06 102 THR A CA 1
ATOM 805 C C . THR A 1 102 ? 2.232 5.327 -3.455 1.00 81.06 102 THR A C 1
ATOM 807 O O . THR A 1 102 ? 2.405 5.038 -4.639 1.00 81.06 102 THR A O 1
ATOM 810 N N . ALA A 1 103 ? 1.069 5.765 -2.969 1.00 81.38 103 ALA A N 1
ATOM 811 C CA . ALA A 1 103 ? -0.155 5.918 -3.743 1.00 81.38 103 ALA A CA 1
ATOM 812 C C . ALA A 1 103 ? -0.223 7.270 -4.471 1.00 81.38 103 ALA A C 1
ATOM 814 O O . ALA A 1 103 ? 0.412 8.252 -4.075 1.00 81.38 103 ALA A O 1
ATOM 815 N N . ASP A 1 104 ? -1.056 7.332 -5.510 1.00 82.25 104 ASP A N 1
ATOM 816 C CA . ASP A 1 104 ? -1.315 8.567 -6.250 1.00 82.25 104 ASP A CA 1
ATOM 817 C C . ASP A 1 104 ? -1.940 9.647 -5.345 1.00 82.25 104 ASP A C 1
ATOM 819 O O . ASP A 1 104 ? -2.624 9.313 -4.377 1.00 82.25 104 ASP A O 1
ATOM 823 N N . PRO A 1 105 ? -1.805 10.953 -5.654 1.00 80.56 105 PRO A N 1
ATOM 824 C CA . PRO A 1 105 ? -2.245 12.039 -4.769 1.00 80.56 105 PRO A CA 1
ATOM 825 C C . PRO A 1 105 ? -3.710 11.944 -4.312 1.00 80.56 105 PRO A C 1
ATOM 827 O O . PRO A 1 105 ? -4.0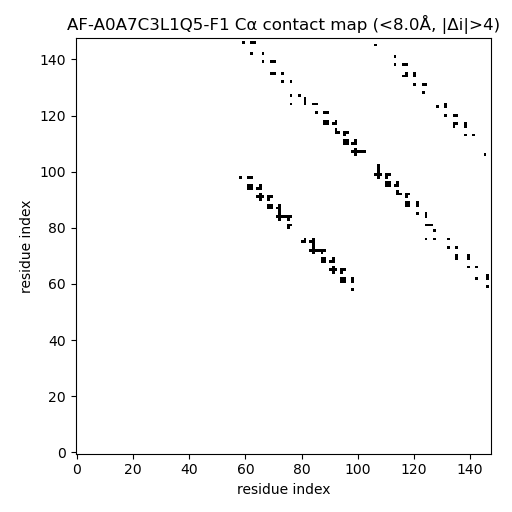14 12.228 -3.155 1.00 80.56 105 PRO A O 1
ATOM 830 N N . LYS A 1 106 ? -4.609 11.498 -5.202 1.00 78.06 106 LYS A N 1
ATOM 831 C CA . LYS A 1 106 ? -6.029 11.274 -4.882 1.00 78.06 106 LYS A CA 1
ATOM 832 C C . LYS A 1 106 ? -6.214 10.113 -3.899 1.00 78.06 106 LYS A C 1
ATOM 834 O O . LYS A 1 106 ? -6.866 10.271 -2.873 1.00 78.06 106 LYS A O 1
ATOM 839 N N . GLN A 1 107 ? -5.578 8.97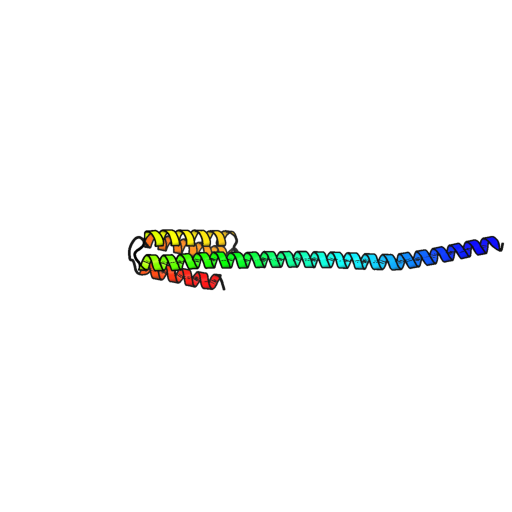5 -4.175 1.00 79.00 107 GLN A N 1
ATOM 840 C CA . GLN A 1 107 ? -5.635 7.785 -3.321 1.00 79.00 107 GLN A CA 1
ATOM 841 C C . GLN A 1 107 ? -4.965 8.027 -1.968 1.00 79.00 107 GLN A C 1
ATOM 843 O O . GLN A 1 107 ? -5.473 7.596 -0.939 1.00 79.00 107 GLN A O 1
ATOM 848 N N . LYS A 1 108 ? -3.850 8.760 -1.948 1.00 84.88 108 LYS A N 1
ATOM 849 C CA . LYS A 1 108 ? -3.152 9.168 -0.731 1.00 84.88 108 LYS A CA 1
ATOM 850 C C . LYS A 1 108 ? -4.077 9.939 0.204 1.00 84.88 108 LYS A C 1
ATOM 852 O O . LYS A 1 108 ? -4.126 9.620 1.385 1.00 84.88 108 LYS A O 1
ATOM 857 N N . GLN A 1 109 ? -4.837 10.903 -0.316 1.00 83.62 109 GLN A N 1
ATOM 858 C CA . GLN A 1 109 ? -5.787 11.667 0.491 1.00 83.62 109 GLN A CA 1
ATOM 859 C C . GLN A 1 109 ? -6.877 10.765 1.090 1.00 83.62 109 GLN A C 1
ATOM 861 O O . GLN A 1 109 ? -7.143 10.846 2.288 1.00 83.62 109 GLN A O 1
ATOM 866 N N . GLU A 1 110 ? -7.453 9.860 0.296 1.00 82.19 110 GLU A N 1
ATOM 867 C CA . GLU A 1 110 ? -8.462 8.901 0.769 1.00 82.19 110 GLU A CA 1
ATOM 868 C C . GLU A 1 110 ? -7.901 7.933 1.829 1.00 82.19 110 GLU A C 1
ATOM 870 O O . GLU A 1 110 ? -8.529 7.707 2.865 1.00 82.19 110 GLU A O 1
ATOM 875 N N . LEU A 1 111 ? -6.687 7.416 1.625 1.00 85.62 111 LEU A N 1
ATOM 876 C CA . LEU A 1 111 ? -6.007 6.522 2.566 1.00 85.62 111 LEU A CA 1
ATOM 877 C C . LEU A 1 111 ? -5.615 7.235 3.866 1.00 85.62 111 LEU A C 1
ATOM 879 O O . LEU A 1 111 ? -5.749 6.657 4.943 1.00 85.62 111 LEU A O 1
ATOM 883 N N . THR A 1 112 ? -5.184 8.497 3.807 1.00 86.06 112 THR A N 1
ATOM 884 C CA . THR A 1 112 ? -4.921 9.298 5.011 1.00 86.06 112 THR A CA 1
ATOM 885 C C . THR A 1 112 ? -6.202 9.527 5.813 1.00 86.06 112 THR A C 1
ATOM 887 O O . THR A 1 112 ? -6.188 9.342 7.028 1.00 86.06 112 THR A O 1
ATOM 890 N N . VAL A 1 113 ? -7.325 9.842 5.155 1.00 86.38 113 VAL A N 1
ATOM 891 C CA . VAL A 1 113 ? -8.633 9.973 5.825 1.00 86.38 113 VAL A CA 1
ATOM 892 C C . VAL A 1 113 ? -9.052 8.652 6.480 1.00 86.38 113 VAL A C 1
ATOM 894 O O . VAL A 1 113 ? -9.529 8.642 7.619 1.00 86.38 113 VAL A O 1
ATOM 897 N N . LEU A 1 114 ? -8.824 7.520 5.807 1.00 83.00 114 LEU A N 1
ATOM 898 C CA . LEU A 1 114 ? -9.080 6.195 6.376 1.00 83.00 114 LEU A CA 1
ATOM 899 C C . LEU A 1 114 ? -8.200 5.912 7.595 1.00 83.00 114 LEU A C 1
ATOM 901 O O . LEU A 1 114 ? -8.708 5.440 8.610 1.00 83.00 114 LEU A O 1
ATOM 905 N N . ALA A 1 115 ? -6.910 6.242 7.539 1.00 84.69 115 ALA A N 1
ATOM 906 C CA . ALA A 1 115 ? -5.999 6.089 8.669 1.00 84.69 115 ALA A CA 1
ATOM 907 C C . ALA A 1 115 ? -6.427 6.940 9.879 1.00 84.69 115 ALA A C 1
ATOM 909 O O . ALA A 1 115 ? -6.406 6.445 11.008 1.00 84.69 115 ALA A O 1
ATOM 910 N N . SER A 1 116 ? -6.870 8.181 9.655 1.00 82.50 116 SER A N 1
ATOM 911 C CA . SER A 1 116 ? -7.434 9.038 10.707 1.00 82.50 116 SER A CA 1
ATOM 912 C C . SER A 1 116 ? -8.718 8.451 11.295 1.00 82.50 116 SER A C 1
ATOM 914 O O . SER A 1 116 ? -8.881 8.430 12.511 1.00 82.50 116 SER A O 1
ATOM 916 N N . THR A 1 117 ? -9.588 7.881 10.459 1.00 82.69 117 THR A N 1
ATOM 917 C CA . THR A 1 117 ? -10.811 7.203 10.919 1.00 82.69 117 THR A CA 1
ATOM 918 C C . THR A 1 117 ? -10.479 5.988 11.796 1.00 82.69 117 THR A C 1
ATOM 920 O O . THR A 1 117 ? -11.103 5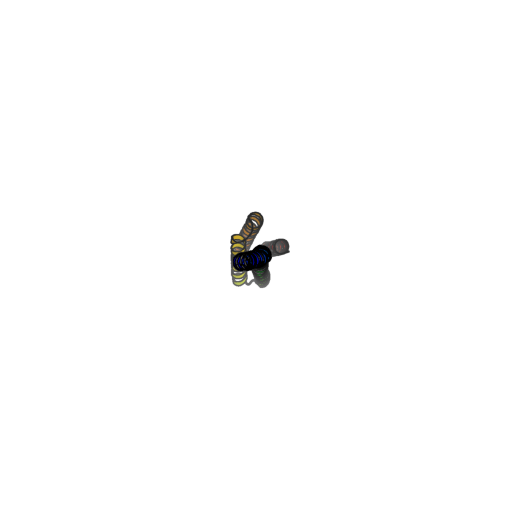.778 12.835 1.00 82.69 117 THR A O 1
ATOM 923 N N . VAL A 1 118 ? -9.467 5.194 11.425 1.00 82.38 118 VAL A N 1
ATOM 924 C CA . VAL A 1 118 ? -8.987 4.061 12.240 1.00 82.38 118 VAL A CA 1
ATOM 925 C C . VAL A 1 118 ? -8.439 4.535 13.586 1.00 82.38 118 VAL A C 1
ATOM 927 O O . VAL A 1 118 ? -8.706 3.907 14.607 1.00 82.38 118 VAL A O 1
ATOM 930 N N . GLU A 1 119 ? -7.721 5.657 13.614 1.00 84.25 119 GLU A N 1
ATOM 931 C CA . GLU A 1 119 ? -7.233 6.261 14.857 1.00 84.25 119 GLU A CA 1
ATOM 932 C C . GLU A 1 119 ? -8.378 6.742 15.763 1.00 84.25 119 GLU A C 1
ATOM 934 O O . GLU A 1 119 ? -8.349 6.529 16.976 1.00 84.25 119 GLU A O 1
ATOM 939 N N . GLU A 1 120 ? -9.412 7.363 15.196 1.00 82.31 120 GLU A N 1
ATOM 940 C CA . GLU A 1 120 ? -10.606 7.759 15.949 1.00 82.31 120 GLU A CA 1
ATOM 941 C C . GLU A 1 120 ? -11.323 6.547 16.551 1.00 82.31 120 GLU A C 1
ATOM 943 O O . GLU A 1 120 ? -11.710 6.573 17.721 1.00 82.31 120 GLU A O 1
ATOM 948 N N . ILE A 1 121 ? -11.444 5.459 15.789 1.00 79.88 121 ILE A N 1
ATOM 949 C CA . ILE A 1 121 ? -11.999 4.193 16.276 1.00 79.88 121 ILE A CA 1
ATOM 950 C C . ILE A 1 121 ? -11.134 3.628 17.407 1.00 79.88 121 ILE A C 1
ATOM 952 O O . ILE A 1 121 ? -11.674 3.202 18.425 1.00 79.88 121 ILE A O 1
ATOM 956 N N . GLN A 1 122 ? -9.806 3.659 17.270 1.00 80.44 122 GLN A N 1
ATOM 957 C CA . GLN A 1 122 ? -8.874 3.198 18.303 1.00 80.44 122 GLN A CA 1
ATOM 958 C C . GLN A 1 122 ? -9.071 3.963 19.621 1.00 80.44 122 GLN A C 1
ATOM 960 O O . GLN A 1 122 ? -9.151 3.356 20.688 1.00 80.44 122 GLN A O 1
ATOM 965 N N . LYS A 1 123 ? -9.254 5.289 19.560 1.00 78.56 123 LYS A N 1
ATOM 966 C CA . LYS A 1 123 ? -9.569 6.114 20.742 1.00 78.56 123 LYS A CA 1
ATOM 967 C C . LYS A 1 123 ? -10.891 5.694 21.406 1.00 78.56 123 LYS A C 1
ATOM 969 O O . LYS A 1 123 ? -11.012 5.753 22.630 1.00 78.56 123 LYS A O 1
ATOM 974 N N . GLN A 1 124 ? -11.859 5.224 20.619 1.00 72.00 124 GLN A N 1
ATOM 975 C CA . GLN A 1 124 ? -13.182 4.788 21.083 1.00 72.00 124 GLN A CA 1
ATOM 976 C C . GLN A 1 124 ? -13.241 3.319 21.548 1.00 72.00 124 GLN A C 1
ATOM 978 O O . GLN A 1 124 ? -14.163 2.952 22.278 1.00 72.00 124 GLN A O 1
ATOM 983 N N . VAL A 1 125 ? -12.267 2.477 21.179 1.00 69.62 125 VAL A N 1
ATOM 984 C CA . VAL A 1 125 ? -12.215 1.037 21.521 1.00 69.62 125 VAL A CA 1
ATOM 985 C C . VAL A 1 125 ? -11.930 0.763 23.004 1.00 69.62 125 VAL A C 1
ATOM 987 O O . VAL A 1 125 ? -12.054 -0.365 23.469 1.00 69.62 125 VAL A O 1
ATOM 990 N N . THR A 1 126 ? -11.672 1.794 23.805 1.00 61.97 126 THR A N 1
ATOM 991 C CA . THR A 1 126 ? -11.484 1.687 25.263 1.00 61.97 126 THR A CA 1
ATOM 992 C C . THR A 1 126 ? -12.741 1.281 26.046 1.00 61.97 126 THR A C 1
ATOM 994 O O . THR A 1 126 ? -12.648 0.994 27.240 1.00 61.97 126 THR A O 1
ATOM 997 N N . ARG A 1 127 ? -13.922 1.231 25.415 1.00 59.72 127 ARG A N 1
ATOM 998 C CA . ARG A 1 127 ? -15.179 0.778 26.033 1.00 59.72 127 ARG A CA 1
ATOM 999 C C . ARG A 1 127 ? -15.969 -0.106 25.061 1.00 59.72 127 ARG A C 1
ATOM 1001 O O . ARG A 1 127 ? -15.836 0.063 23.850 1.00 59.72 127 ARG A O 1
ATOM 1008 N N . PRO A 1 128 ? -16.836 -1.018 25.547 1.00 53.56 128 PRO A N 1
ATOM 1009 C CA . PRO A 1 128 ? -17.773 -1.760 24.705 1.00 53.56 128 PRO A CA 1
ATOM 1010 C C . PRO A 1 128 ? -18.833 -0.806 24.134 1.00 53.56 128 PRO A C 1
ATOM 1012 O O . PRO A 1 128 ? -19.964 -0.748 24.606 1.00 53.56 128 PRO A O 1
ATOM 1015 N N . HIS A 1 129 ? -18.454 -0.025 23.125 1.00 54.91 129 HIS A N 1
ATOM 1016 C CA . HIS A 1 129 ? -19.326 0.920 22.452 1.00 54.91 129 HIS A CA 1
ATOM 1017 C C . HIS A 1 129 ? -19.741 0.362 21.077 1.00 54.91 129 HIS A C 1
ATOM 1019 O O . HIS A 1 129 ? -18.881 0.108 20.230 1.00 54.91 129 HIS A O 1
ATOM 1025 N N . PRO A 1 130 ? -21.055 0.220 20.807 1.00 57.19 130 PRO A N 1
ATOM 1026 C CA . PRO A 1 130 ? -21.589 -0.109 19.482 1.00 57.19 130 PRO A CA 1
ATOM 1027 C C . PRO A 1 130 ? -21.018 0.711 18.302 1.00 57.19 130 PRO A C 1
ATOM 1029 O O . PRO A 1 130 ? -20.803 0.110 17.245 1.00 57.19 130 PRO A O 1
ATOM 1032 N N . PRO A 1 131 ? -20.721 2.028 18.427 1.00 61.12 131 PRO A N 1
ATOM 1033 C CA . PRO A 1 131 ? -20.191 2.811 17.306 1.00 61.12 131 PRO A CA 1
ATOM 1034 C C . PRO A 1 131 ? -18.804 2.370 16.823 1.00 61.12 131 PRO A C 1
ATOM 1036 O O . PRO A 1 131 ? -18.539 2.474 15.627 1.00 61.12 131 PRO A O 1
ATOM 1039 N N . ALA A 1 132 ? -17.954 1.798 17.686 1.00 57.84 132 ALA A N 1
ATOM 1040 C CA . ALA A 1 132 ? -16.622 1.343 17.282 1.00 57.84 132 ALA A CA 1
ATOM 1041 C C . ALA A 1 132 ? -16.700 0.220 16.230 1.00 57.84 132 ALA A C 1
ATOM 1043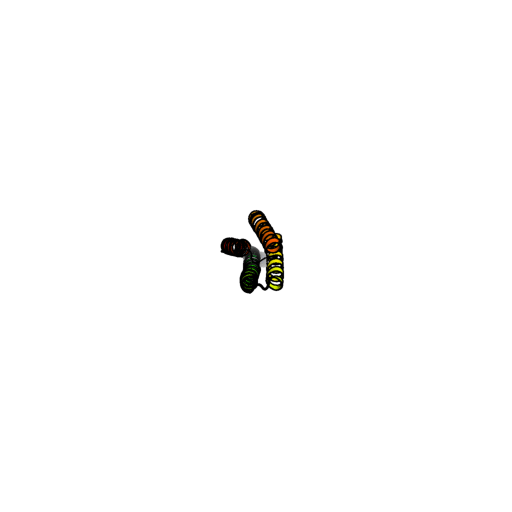 O O . ALA A 1 132 ? -15.987 0.247 15.232 1.00 57.84 132 ALA A O 1
ATOM 1044 N N . ARG A 1 133 ? -17.637 -0.726 16.384 1.00 62.72 133 ARG A N 1
ATOM 1045 C CA . ARG A 1 133 ? -17.860 -1.800 15.399 1.00 62.72 133 ARG A CA 1
ATOM 1046 C C . ARG A 1 133 ? -18.342 -1.281 14.048 1.00 62.72 133 ARG A C 1
ATOM 1048 O O . ARG A 1 133 ? -17.845 -1.729 13.019 1.00 62.72 133 AR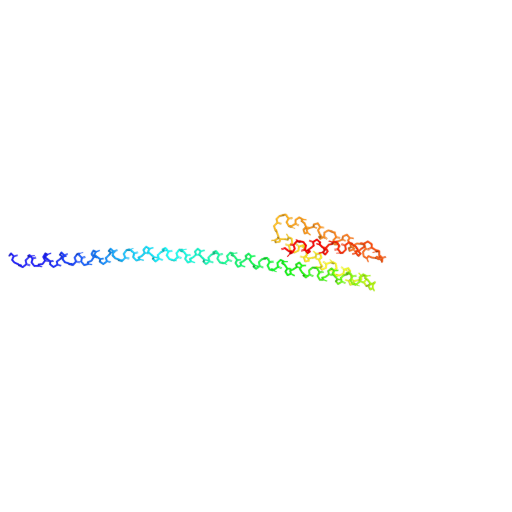G A O 1
ATOM 1055 N N . LEU A 1 134 ? -19.309 -0.363 14.060 1.00 68.62 134 LEU A N 1
ATOM 1056 C CA . LEU A 1 134 ? -19.858 0.229 12.838 1.00 68.62 134 LEU A CA 1
ATOM 1057 C C . LEU A 1 134 ? -18.813 1.095 12.122 1.00 68.62 134 LEU A C 1
ATOM 1059 O O . LEU A 1 134 ? -18.806 1.155 10.895 1.00 68.62 134 LEU A O 1
ATOM 1063 N N . GLY A 1 135 ? -17.912 1.730 12.876 1.00 69.50 135 GLY A N 1
ATOM 1064 C CA . GLY A 1 135 ? -16.753 2.436 12.338 1.00 69.50 135 GLY A CA 1
ATOM 1065 C C . GLY A 1 135 ? -15.798 1.497 11.602 1.00 69.50 135 GLY A C 1
ATOM 1066 O O . GLY A 1 135 ? -15.501 1.736 10.433 1.00 69.50 135 GLY A O 1
ATOM 1067 N N . VAL A 1 136 ? -15.379 0.396 12.240 1.00 69.12 136 VAL A N 1
ATOM 1068 C CA . VAL A 1 136 ? -14.467 -0.586 11.618 1.00 69.12 136 VAL A CA 1
ATOM 1069 C C . VAL A 1 136 ? -15.056 -1.145 10.323 1.00 69.12 136 VAL A C 1
ATOM 1071 O O . VAL A 1 136 ? -14.370 -1.228 9.308 1.00 69.12 136 VAL A O 1
ATOM 1074 N N . GLU A 1 137 ? -16.349 -1.464 10.319 1.00 75.00 137 GLU A N 1
ATOM 1075 C CA . GLU A 1 137 ? -17.027 -2.006 9.140 1.00 75.00 137 GLU A CA 1
ATOM 1076 C C . GLU A 1 137 ? -17.111 -1.003 7.976 1.00 75.00 137 GLU A C 1
ATOM 1078 O O . GLU A 1 137 ? -16.984 -1.383 6.810 1.00 75.00 137 GLU A O 1
ATOM 1083 N N . LYS A 1 138 ? -17.288 0.291 8.272 1.00 77.12 138 LYS A N 1
ATOM 1084 C CA . LYS A 1 138 ? -17.236 1.353 7.256 1.00 77.12 138 LYS A CA 1
ATOM 1085 C C . LYS A 1 138 ? -15.843 1.475 6.642 1.00 77.12 138 LYS A C 1
ATOM 1087 O O . LYS A 1 138 ? -15.741 1.604 5.424 1.00 77.12 138 LYS A O 1
ATOM 1092 N N . VAL A 1 139 ? -14.791 1.391 7.459 1.00 74.50 139 VAL A N 1
ATOM 1093 C CA . VAL A 1 139 ? -13.399 1.432 6.981 1.00 74.50 139 VAL A CA 1
ATOM 1094 C C . VAL A 1 139 ? -13.097 0.223 6.093 1.00 74.50 139 VAL A C 1
ATOM 1096 O O . VAL A 1 139 ? -12.527 0.396 5.020 1.00 74.50 139 VAL A O 1
ATOM 1099 N N . ILE A 1 140 ? -13.540 -0.980 6.477 1.00 75.12 140 ILE A N 1
ATOM 1100 C CA . ILE A 1 140 ? -13.394 -2.192 5.652 1.00 75.12 140 ILE A CA 1
ATOM 1101 C C . ILE A 1 140 ? -14.059 -1.999 4.283 1.00 75.12 140 ILE A C 1
ATOM 1103 O O . ILE A 1 140 ? -13.430 -2.232 3.255 1.00 75.12 140 ILE A O 1
ATOM 1107 N N . ARG A 1 141 ? -15.302 -1.503 4.249 1.00 80.31 141 ARG A N 1
ATOM 1108 C CA . ARG A 1 141 ? -16.017 -1.267 2.984 1.00 80.31 141 ARG A CA 1
ATOM 1109 C C . ARG A 1 141 ? -15.363 -0.203 2.105 1.00 80.31 141 ARG A C 1
ATOM 1111 O O . ARG A 1 141 ? -15.443 -0.294 0.884 1.00 80.31 141 ARG A O 1
ATOM 1118 N N . ALA A 1 142 ? -14.754 0.816 2.702 1.00 74.62 142 ALA A N 1
ATOM 1119 C CA . ALA A 1 142 ? -14.024 1.834 1.957 1.00 74.62 142 ALA A CA 1
ATOM 1120 C C . ALA A 1 142 ? -12.711 1.283 1.377 1.00 74.62 142 ALA A C 1
ATOM 1122 O O . ALA A 1 142 ? -12.404 1.553 0.220 1.00 74.62 142 ALA A O 1
ATOM 1123 N N . LEU A 1 143 ? -11.987 0.452 2.133 1.00 74.50 143 LEU A N 1
ATOM 1124 C CA . LEU A 1 143 ? -10.794 -0.244 1.639 1.00 74.50 143 LEU A CA 1
ATOM 1125 C C . LEU A 1 143 ? -11.116 -1.215 0.495 1.00 74.50 143 LEU A C 1
ATOM 1127 O O . LEU A 1 143 ? -10.375 -1.261 -0.484 1.00 74.50 143 LEU A O 1
ATOM 1131 N N . ASP A 1 144 ? -12.233 -1.942 0.570 1.00 75.38 144 ASP A N 1
ATOM 1132 C CA . ASP A 1 144 ? -12.672 -2.857 -0.498 1.00 75.38 144 ASP A CA 1
ATOM 1133 C C . ASP A 1 144 ? -12.954 -2.108 -1.820 1.00 75.38 144 ASP A C 1
ATOM 1135 O O . ASP A 1 144 ? -12.654 -2.613 -2.901 1.00 75.38 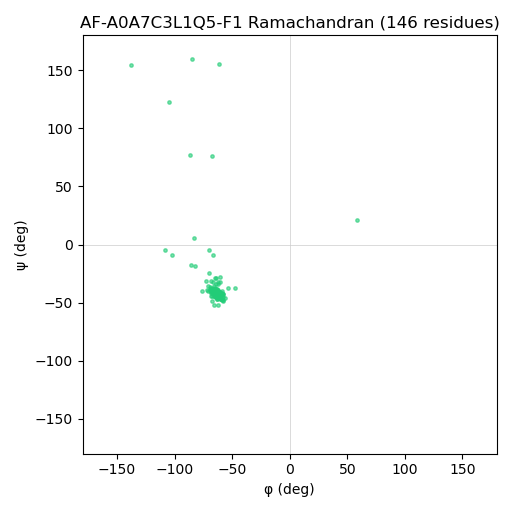144 ASP A O 1
ATOM 1139 N N . LYS A 1 145 ? -13.457 -0.866 -1.750 1.00 76.81 145 LYS A N 1
ATOM 1140 C CA . LYS A 1 145 ? -13.651 -0.002 -2.932 1.00 76.81 145 LYS A CA 1
ATOM 1141 C C . LYS A 1 145 ? -12.350 0.552 -3.515 1.00 76.81 145 LYS A C 1
ATOM 1143 O O . LYS A 1 145 ? -12.293 0.789 -4.711 1.00 76.81 145 LYS A O 1
ATOM 1148 N N . LEU A 1 146 ? -11.346 0.789 -2.674 1.00 64.81 146 LEU A N 1
ATOM 1149 C CA . LEU A 1 146 ? -10.029 1.312 -3.065 1.00 64.81 146 LEU A CA 1
ATOM 1150 C C . LEU A 1 146 ? -9.080 0.232 -3.600 1.00 64.81 146 LEU A C 1
ATOM 1152 O O . LEU A 1 146 ? -8.062 0.552 -4.209 1.00 64.81 146 LEU A O 1
ATOM 1156 N N . SER A 1 147 ? -9.384 -1.032 -3.308 1.00 58.16 147 SER A N 1
ATOM 1157 C CA . SER A 1 147 ? -8.591 -2.201 -3.696 1.00 58.16 147 SER A CA 1
ATOM 1158 C C . SER A 1 147 ? -9.167 -2.978 -4.884 1.00 58.16 147 SER A C 1
ATOM 1160 O O . SER A 1 147 ? -8.463 -3.859 -5.384 1.00 58.16 147 SER A O 1
ATOM 1162 N N . SER A 1 148 ? -10.395 -2.652 -5.318 1.00 54.62 148 SER A N 1
ATOM 1163 C CA . SER A 1 148 ? -10.997 -3.091 -6.592 1.00 54.62 148 SER A CA 1
ATOM 1164 C C . SER A 1 148 ? -10.539 -2.201 -7.741 1.00 54.62 148 SER A C 1
ATOM 1166 O O . SER A 1 148 ? -10.309 -2.750 -8.839 1.00 54.62 148 SER A O 1
#

Nearest PDB structures (foldseek):
  6gow-assembly1_E  TM=8.805E-01  e=7.441E-02  Bacillus subtilis
  7n9z-assembly1_H  TM=8.020E-01  e=4.030E-02  Escherichia coli
  7qhm-assembly1_S  TM=7.885E-01  e=8.652E-01  Corynebacterium glutamicum ATCC 13032